Protein AF-A0A0X3X573-F1 (afdb_monomer_lite)

Radius of gyration: 21.89 Å; chains: 1; bounding box: 40×24×70 Å

Sequence (81 aa):
MLLGVCAFAVLVGALVWYGAQTVSTDCLVAYSQVTGRDGARLPDANGRGSSDQELIDRAYRRALETGRCDPPRTRWEQWLD

Foldseek 3Di:
DVVVVVVVVVVVVVCVVQQQDWDFDPDDFDFDFDADPVRHGQADPVRHRDDPVNRRVVRVVVCCVVVVGPDGDGNNVVVVD

Secondary structure (DSSP, 8-state):
-HHHHHHHHHHHHHHHHHHHSEE-----------B-TTSPBPP-TTSPPPPHHHHHHHHHHHHHHTTSSPPPEEGGGGG--

pLDDT: mean 80.74, std 6.32, range [64.06, 92.94]

Structure (mmCIF, N/CA/C/O backbone):
data_AF-A0A0X3X573-F1
#
_entry.id   AF-A0A0X3X573-F1
#
loop_
_atom_site.group_PDB
_atom_site.id
_atom_site.type_symbol
_atom_site.label_atom_id
_atom_site.label_alt_id
_atom_site.label_comp_id
_atom_site.label_asym_id
_atom_site.label_entity_id
_atom_site.label_seq_id
_atom_site.pdbx_PDB_ins_code
_atom_site.Cartn_x
_atom_site.Cartn_y
_atom_site.Cartn_z
_atom_site.occupancy
_atom_site.B_iso_or_equiv
_atom_site.auth_seq_id
_atom_site.auth_comp_id
_atom_site.auth_asym_id
_atom_site.auth_atom_id
_atom_site.pdbx_PDB_model_num
ATOM 1 N N . MET A 1 1 ? -14.913 -5.400 41.808 1.00 64.06 1 MET A N 1
ATOM 2 C CA . MET A 1 1 ? -15.359 -4.409 40.802 1.00 64.06 1 MET A CA 1
ATOM 3 C C . MET A 1 1 ? -14.189 -3.861 39.983 1.00 64.06 1 MET A C 1
ATOM 5 O O . MET A 1 1 ? -14.199 -4.061 38.780 1.00 64.06 1 MET A O 1
ATOM 9 N N . LEU A 1 2 ? -13.143 -3.299 40.610 1.00 76.69 2 LEU A N 1
ATOM 10 C CA . LEU A 1 2 ? -11.929 -2.798 39.929 1.00 76.69 2 LEU A CA 1
ATOM 11 C C . LEU A 1 2 ? -11.256 -3.815 38.989 1.00 76.69 2 LEU A C 1
ATOM 13 O O . LEU A 1 2 ? -10.995 -3.491 37.838 1.00 76.69 2 LEU A O 1
ATOM 17 N N . LEU A 1 3 ? -11.068 -5.064 39.433 1.00 81.75 3 LEU A N 1
ATOM 18 C CA . LEU A 1 3 ? -10.496 -6.132 38.594 1.00 81.75 3 LEU A CA 1
ATOM 19 C C . LEU A 1 3 ? -11.308 -6.398 37.314 1.00 81.75 3 LEU A C 1
ATOM 21 O O . LEU A 1 3 ? -10.726 -6.619 36.258 1.00 81.75 3 LEU A O 1
ATOM 25 N N . GLY A 1 4 ? -12.641 -6.328 37.393 1.00 83.25 4 GLY A N 1
ATOM 26 C CA . GLY A 1 4 ? -13.512 -6.508 36.228 1.00 83.25 4 GLY A CA 1
ATOM 27 C C . GLY A 1 4 ? -13.412 -5.347 35.237 1.00 83.25 4 GLY A C 1
ATOM 28 O O . GLY A 1 4 ? -13.373 -5.572 34.032 1.00 83.25 4 GLY A O 1
ATOM 29 N N . VAL A 1 5 ? -13.291 -4.114 35.739 1.00 87.88 5 VAL A N 1
ATOM 30 C CA . VAL A 1 5 ? -13.114 -2.913 34.905 1.00 87.88 5 VAL A CA 1
ATOM 31 C C . VAL A 1 5 ? -11.751 -2.922 34.207 1.00 87.88 5 VAL A C 1
ATOM 33 O O . VAL A 1 5 ? -11.672 -2.633 33.016 1.00 87.88 5 VAL A O 1
ATOM 36 N N . CYS A 1 6 ? -10.685 -3.314 34.909 1.00 87.25 6 CYS A N 1
ATOM 37 C CA . CYS A 1 6 ? -9.350 -3.439 34.322 1.00 87.25 6 CYS A CA 1
ATOM 38 C C . CYS A 1 6 ? -9.296 -4.521 33.237 1.00 87.25 6 CYS A C 1
ATOM 40 O O . CYS A 1 6 ? -8.761 -4.270 32.160 1.00 87.25 6 CYS A O 1
ATOM 42 N N . ALA A 1 7 ? -9.877 -5.697 33.492 1.00 89.44 7 ALA A N 1
ATOM 43 C CA . ALA A 1 7 ? -9.931 -6.771 32.503 1.00 89.44 7 ALA A CA 1
ATOM 44 C C . ALA A 1 7 ? -10.670 -6.326 31.232 1.00 89.44 7 ALA A C 1
ATOM 46 O O . ALA A 1 7 ? -10.186 -6.555 30.127 1.00 89.44 7 ALA A O 1
ATOM 47 N N . PHE A 1 8 ? -11.794 -5.622 31.390 1.00 91.38 8 PHE A N 1
ATOM 48 C CA . PHE A 1 8 ? -12.545 -5.066 30.268 1.00 91.38 8 PHE A CA 1
ATOM 49 C C . PHE A 1 8 ? -11.730 -4.033 29.477 1.00 91.38 8 PHE A C 1
ATOM 51 O O . PHE A 1 8 ? -11.662 -4.113 28.253 1.00 91.38 8 PHE A O 1
ATOM 58 N N . ALA A 1 9 ? -11.053 -3.105 30.161 1.00 90.38 9 ALA A N 1
ATOM 59 C CA . ALA A 1 9 ? -10.231 -2.085 29.512 1.00 90.38 9 ALA A CA 1
ATOM 60 C C . ALA A 1 9 ? -9.078 -2.688 28.691 1.00 90.38 9 ALA A C 1
ATOM 62 O O . ALA A 1 9 ? -8.827 -2.249 27.570 1.00 90.38 9 ALA A O 1
ATOM 63 N N . VAL A 1 10 ? -8.411 -3.723 29.214 1.00 92.94 10 VAL A N 1
ATOM 64 C CA . VAL A 1 10 ? -7.349 -4.440 28.488 1.00 92.94 10 VAL A CA 1
ATOM 65 C C . VAL A 1 10 ? -7.906 -5.121 27.239 1.00 92.94 10 VAL A C 1
ATOM 67 O O . VAL A 1 10 ? -7.301 -5.036 26.173 1.00 92.94 10 VAL A O 1
ATOM 70 N N . LEU A 1 11 ? -9.073 -5.757 27.350 1.00 92.56 11 LEU A N 1
ATOM 71 C CA . LEU A 1 11 ? -9.704 -6.469 26.240 1.00 92.56 11 LEU A CA 1
ATOM 72 C C . LEU A 1 11 ? -10.117 -5.507 25.116 1.00 92.56 11 LEU A C 1
ATOM 74 O O . LEU A 1 11 ? -9.810 -5.748 23.950 1.00 92.56 11 LEU A O 1
ATOM 78 N N . VAL A 1 12 ? -10.735 -4.377 25.472 1.00 91.00 12 VAL A N 1
ATOM 79 C CA . VAL A 1 12 ? -11.098 -3.322 24.513 1.00 91.00 12 VAL A CA 1
ATOM 80 C C . VAL A 1 12 ? -9.851 -2.713 23.873 1.00 91.00 12 VAL A C 1
ATOM 82 O O . VAL A 1 12 ? -9.805 -2.568 22.655 1.00 91.00 12 VAL A O 1
ATOM 85 N N . GLY A 1 13 ? -8.815 -2.413 24.661 1.00 89.38 13 GLY A N 1
ATOM 86 C CA . GLY A 1 13 ? -7.555 -1.880 24.139 1.00 89.38 13 GLY A CA 1
ATOM 87 C C . GLY A 1 13 ? -6.882 -2.828 23.143 1.00 89.38 13 GLY A C 1
ATOM 88 O O . GLY A 1 13 ? -6.430 -2.392 22.084 1.00 89.38 13 GLY A O 1
ATOM 89 N N . ALA A 1 14 ? -6.874 -4.130 23.439 1.00 90.56 14 ALA A N 1
ATOM 90 C CA . ALA A 1 14 ? -6.329 -5.146 22.544 1.00 90.56 14 ALA A CA 1
ATOM 91 C C . ALA A 1 14 ? -7.127 -5.255 21.235 1.00 90.56 14 ALA A C 1
ATOM 93 O O . ALA A 1 14 ? -6.525 -5.321 20.165 1.00 90.56 14 ALA A O 1
ATOM 94 N N . LEU A 1 15 ? -8.463 -5.223 21.302 1.00 88.62 15 LEU A N 1
ATOM 95 C CA . LEU A 1 15 ? -9.327 -5.262 20.118 1.00 88.62 15 LEU A CA 1
ATOM 96 C C . LEU A 1 15 ? -9.167 -4.022 19.240 1.00 88.62 15 LEU A C 1
ATOM 98 O O . LEU A 1 15 ? -9.061 -4.159 18.025 1.00 88.62 15 LEU A O 1
ATOM 102 N N . VAL A 1 16 ? -9.104 -2.829 19.835 1.00 88.31 16 VAL A N 1
ATOM 103 C CA . VAL A 1 16 ? -8.870 -1.583 19.091 1.00 88.31 16 VAL A CA 1
ATOM 104 C C . VAL A 1 16 ? -7.508 -1.619 18.415 1.00 88.31 16 VAL A C 1
ATOM 106 O O . VAL A 1 16 ? -7.411 -1.307 17.230 1.00 88.31 16 VAL A O 1
ATOM 109 N N . TRP A 1 17 ? -6.462 -2.039 19.133 1.00 89.44 17 TRP A N 1
ATOM 110 C CA . TRP A 1 17 ? -5.133 -2.103 18.538 1.00 89.44 17 TRP A CA 1
ATOM 111 C C . TRP A 1 17 ? -5.082 -3.119 17.393 1.00 89.44 17 TRP A C 1
ATOM 113 O O . TRP A 1 17 ? -4.637 -2.809 16.292 1.00 89.44 17 TRP A O 1
ATOM 123 N N . TYR A 1 18 ? -5.616 -4.316 17.613 1.00 87.06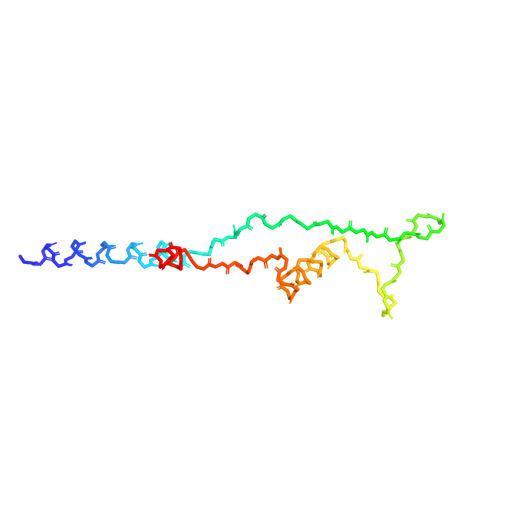 18 TYR A N 1
ATOM 124 C CA . TYR A 1 18 ? -5.672 -5.347 16.584 1.00 87.06 18 TYR A CA 1
ATOM 125 C C . TYR A 1 18 ? -6.519 -4.929 15.371 1.00 87.06 18 TYR A C 1
ATOM 127 O O . TYR A 1 18 ? -6.124 -5.166 14.230 1.00 87.06 18 TYR A O 1
ATOM 135 N N . GLY A 1 19 ? -7.651 -4.262 15.601 1.00 85.31 19 GLY A N 1
ATOM 136 C CA . GLY A 1 19 ? -8.530 -3.741 14.555 1.00 85.31 19 GLY A CA 1
ATOM 137 C C . GLY A 1 19 ? -7.901 -2.607 13.744 1.00 85.31 19 GLY A C 1
ATOM 138 O O . GLY A 1 19 ? -8.125 -2.525 12.538 1.00 85.31 19 GLY A O 1
ATOM 139 N N . ALA A 1 20 ? -7.081 -1.763 14.374 1.00 86.00 20 ALA A N 1
ATOM 140 C CA . ALA A 1 20 ? -6.384 -0.657 13.717 1.00 86.00 20 ALA A CA 1
ATOM 141 C C . ALA A 1 20 ? -5.206 -1.102 12.832 1.00 86.00 20 ALA A C 1
ATOM 143 O O . ALA A 1 20 ? -4.653 -0.283 12.098 1.00 86.00 20 ALA A O 1
ATOM 144 N N . GLN A 1 21 ? -4.812 -2.378 12.874 1.00 84.06 21 GLN A N 1
ATOM 145 C CA . GLN A 1 21 ? -3.790 -2.893 11.968 1.00 84.06 21 GLN A CA 1
ATOM 146 C C . GLN A 1 21 ? -4.289 -2.839 10.521 1.00 84.06 21 GLN A C 1
ATOM 148 O O . GLN A 1 21 ? -5.401 -3.273 10.211 1.00 84.06 21 GLN A O 1
ATOM 153 N N . THR A 1 22 ? -3.448 -2.321 9.630 1.00 80.38 22 THR A N 1
ATOM 154 C CA . THR A 1 22 ? -3.687 -2.352 8.190 1.00 80.38 22 THR A CA 1
ATOM 155 C C . THR A 1 22 ? -3.488 -3.765 7.660 1.00 80.38 22 THR A C 1
ATOM 157 O O . THR A 1 22 ? -2.488 -4.425 7.941 1.00 80.38 22 THR A O 1
ATOM 160 N N . VAL A 1 23 ? -4.453 -4.231 6.877 1.00 76.12 23 VAL A N 1
ATOM 161 C CA . VAL A 1 23 ? -4.392 -5.499 6.158 1.00 76.12 23 VAL A CA 1
ATOM 162 C C . VAL A 1 23 ? -4.366 -5.164 4.674 1.00 76.12 23 VAL A C 1
ATOM 164 O O . VAL A 1 23 ? -5.300 -4.564 4.144 1.00 76.12 23 VAL A O 1
ATOM 167 N N . SER A 1 24 ? -3.272 -5.520 4.003 1.00 70.00 24 SER A N 1
ATOM 168 C CA . SER A 1 24 ? -3.213 -5.480 2.546 1.00 70.00 24 SER A CA 1
ATOM 169 C C . SER A 1 24 ? -3.861 -6.742 1.993 1.00 70.00 24 SER A C 1
ATOM 171 O O . SER A 1 24 ? -3.477 -7.849 2.370 1.00 70.00 24 SER A O 1
ATOM 173 N N . THR A 1 25 ? -4.813 -6.588 1.088 1.00 67.12 25 THR A N 1
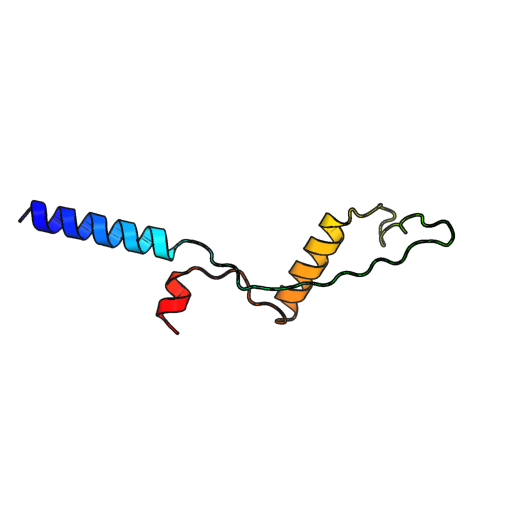ATOM 174 C CA . THR A 1 25 ? -5.251 -7.670 0.205 1.00 67.12 25 THR A CA 1
ATOM 175 C C . THR A 1 25 ? -4.132 -7.998 -0.786 1.00 67.12 25 THR A C 1
ATOM 177 O O . THR A 1 25 ? -3.352 -7.113 -1.150 1.00 67.12 25 THR A O 1
ATOM 180 N N . ASP A 1 26 ? -4.036 -9.263 -1.209 1.00 69.00 26 ASP A N 1
ATOM 181 C CA . ASP A 1 26 ? -3.013 -9.751 -2.145 1.00 69.00 26 ASP A CA 1
ATOM 182 C C . ASP A 1 26 ? -3.214 -9.154 -3.554 1.00 69.00 26 ASP A C 1
ATOM 184 O O . ASP A 1 26 ? -3.700 -9.795 -4.483 1.00 69.00 26 ASP A O 1
ATOM 188 N N . CYS A 1 27 ? -2.861 -7.880 -3.716 1.00 74.44 27 CYS A N 1
ATOM 189 C CA . CYS A 1 27 ? -2.850 -7.180 -4.992 1.00 74.44 27 CYS A CA 1
ATOM 190 C C . CYS A 1 27 ? -1.518 -7.453 -5.699 1.00 74.44 27 CYS A C 1
ATOM 192 O O . CYS A 1 27 ? -0.484 -6.861 -5.379 1.00 74.44 27 CYS A O 1
ATOM 194 N N . LEU A 1 28 ? -1.545 -8.349 -6.685 1.00 77.25 28 LEU A N 1
ATOM 195 C CA . LEU A 1 28 ? -0.406 -8.604 -7.560 1.00 77.25 28 LEU A CA 1
ATOM 196 C C . LEU A 1 28 ? -0.417 -7.616 -8.728 1.00 77.25 28 LEU A C 1
ATOM 198 O O . LEU A 1 28 ? -1.364 -7.572 -9.513 1.00 77.25 28 LEU A O 1
ATOM 202 N N . VAL A 1 29 ? 0.662 -6.847 -8.871 1.00 77.31 29 VAL A N 1
ATOM 203 C CA . VAL A 1 29 ? 0.810 -5.864 -9.949 1.00 77.31 29 VAL A CA 1
ATOM 204 C C . VAL A 1 29 ? 1.957 -6.269 -10.861 1.00 77.31 29 VAL A C 1
ATOM 206 O O . VAL A 1 29 ? 3.103 -6.379 -10.432 1.00 77.31 29 VAL A O 1
ATOM 209 N N . ALA A 1 30 ? 1.647 -6.466 -12.140 1.00 78.12 30 ALA A N 1
ATOM 210 C CA . ALA A 1 30 ? 2.651 -6.639 -13.179 1.00 78.12 30 ALA A CA 1
ATOM 211 C C . ALA A 1 30 ? 3.052 -5.271 -13.746 1.00 78.12 30 ALA A C 1
ATOM 213 O O . ALA A 1 30 ? 2.194 -4.436 -14.044 1.00 78.12 30 ALA A O 1
ATOM 214 N N . TYR A 1 31 ? 4.352 -5.057 -13.934 1.00 79.62 31 TYR A N 1
ATOM 215 C CA . TYR A 1 31 ? 4.877 -3.906 -14.661 1.00 79.62 31 TYR A CA 1
ATOM 216 C C . TYR A 1 31 ? 5.715 -4.388 -15.844 1.00 79.62 31 TYR A C 1
ATOM 218 O O . TYR A 1 31 ? 6.345 -5.443 -15.802 1.00 79.62 31 TYR A O 1
ATOM 226 N N . SER A 1 32 ? 5.715 -3.599 -16.911 1.00 75.81 32 SER A N 1
ATOM 227 C CA . SER A 1 32 ? 6.559 -3.812 -18.080 1.00 75.81 32 SER A CA 1
ATOM 228 C C . SER A 1 32 ? 7.328 -2.533 -18.355 1.00 75.81 32 SER A C 1
ATOM 230 O O . SER A 1 32 ? 6.729 -1.455 -18.371 1.00 75.81 32 SER A O 1
ATOM 232 N N . GLN A 1 33 ? 8.627 -2.648 -18.615 1.00 77.44 33 GLN A N 1
ATOM 233 C CA . GLN A 1 33 ? 9.432 -1.538 -19.112 1.00 77.44 33 GLN A CA 1
ATOM 234 C C . GLN A 1 33 ? 9.882 -1.822 -20.541 1.00 77.44 33 GLN A C 1
ATOM 236 O O . GLN A 1 33 ? 10.211 -2.956 -20.888 1.00 77.44 33 GLN A O 1
ATOM 241 N N . VAL A 1 34 ? 9.909 -0.778 -21.361 1.00 80.56 34 VAL A N 1
ATOM 242 C CA . VAL A 1 34 ? 10.551 -0.822 -22.673 1.00 80.56 34 VAL A CA 1
ATOM 243 C C . VAL A 1 34 ? 11.984 -0.338 -22.482 1.00 80.56 34 VAL A C 1
ATOM 245 O O . VAL A 1 34 ? 12.210 0.667 -21.805 1.00 80.56 34 VAL A O 1
ATOM 248 N N . THR A 1 35 ? 12.947 -1.063 -23.041 1.00 82.25 35 THR A N 1
ATOM 249 C CA . THR A 1 35 ? 14.362 -0.676 -23.081 1.00 82.25 35 THR A CA 1
ATOM 250 C C . THR A 1 35 ? 14.750 -0.250 -24.495 1.00 82.25 35 THR A C 1
ATOM 252 O O . THR A 1 35 ? 14.127 -0.648 -25.481 1.00 82.25 35 THR A O 1
ATOM 255 N N . GLY A 1 36 ? 15.750 0.626 -24.596 1.00 81.00 36 GLY A N 1
ATOM 25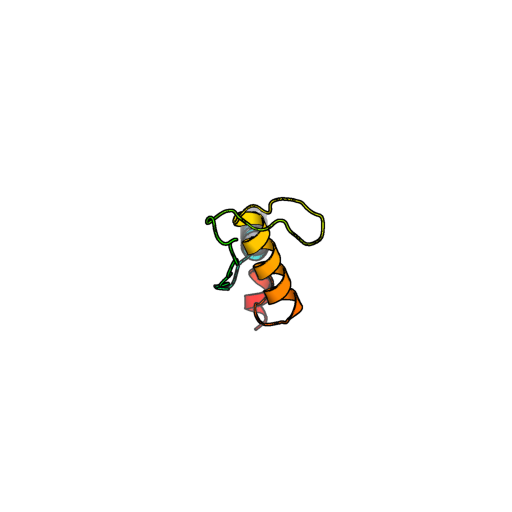6 C CA . GLY A 1 36 ? 16.322 1.042 -25.870 1.00 81.00 36 GLY A CA 1
ATOM 257 C C . GLY A 1 36 ? 17.045 -0.113 -26.563 1.00 81.00 36 GLY A C 1
ATOM 258 O O . GLY A 1 36 ? 17.277 -1.168 -25.972 1.00 81.00 36 GLY A O 1
ATOM 259 N N . ARG A 1 37 ? 17.448 0.108 -27.820 1.00 80.56 37 ARG A N 1
ATOM 260 C CA . ARG A 1 37 ? 18.139 -0.893 -28.656 1.00 80.56 37 ARG A CA 1
ATOM 261 C C . ARG A 1 37 ? 19.377 -1.496 -27.980 1.00 80.56 37 ARG A C 1
ATOM 263 O O . ARG A 1 37 ? 19.685 -2.661 -28.202 1.00 80.56 37 ARG A O 1
ATOM 270 N N . ASP A 1 38 ? 20.023 -0.719 -27.120 1.00 83.69 38 ASP A N 1
ATOM 271 C CA . ASP A 1 38 ? 21.273 -1.077 -26.450 1.00 83.69 38 ASP A CA 1
ATOM 272 C C . ASP A 1 38 ? 21.030 -1.718 -25.068 1.00 83.69 38 ASP A C 1
ATOM 274 O O . ASP A 1 38 ? 21.951 -1.874 -24.272 1.00 83.69 38 ASP A O 1
ATOM 278 N N . GLY A 1 39 ? 19.772 -2.030 -24.734 1.00 74.56 39 GLY A N 1
ATOM 279 C CA . GLY A 1 39 ? 19.358 -2.501 -23.408 1.00 74.56 39 GLY A CA 1
ATOM 280 C C . GLY A 1 39 ? 19.283 -1.396 -22.348 1.00 74.56 39 GLY A C 1
ATOM 281 O O . GLY A 1 39 ? 18.832 -1.648 -21.232 1.00 74.56 39 GLY A O 1
ATOM 282 N N . ALA A 1 40 ? 19.674 -0.164 -22.691 1.00 78.75 40 ALA A N 1
ATOM 283 C CA . ALA A 1 40 ? 19.585 0.988 -21.804 1.00 78.75 40 ALA A CA 1
ATOM 284 C C . ALA A 1 40 ? 18.123 1.312 -21.456 1.00 78.75 40 ALA A C 1
ATOM 286 O O . ALA A 1 40 ? 17.238 1.287 -22.317 1.00 78.75 40 ALA A O 1
ATOM 287 N N . ARG A 1 41 ? 17.859 1.633 -20.186 1.00 74.94 41 ARG A N 1
ATOM 288 C CA . ARG A 1 41 ? 16.522 2.025 -19.727 1.00 74.94 41 ARG A CA 1
ATOM 289 C C . ARG A 1 41 ? 16.147 3.357 -20.387 1.00 74.94 41 ARG A C 1
ATOM 291 O O . ARG A 1 41 ? 16.938 4.300 -20.351 1.00 74.94 41 ARG A O 1
ATOM 298 N N . LEU A 1 42 ? 14.968 3.428 -21.010 1.00 77.81 42 LEU A N 1
ATOM 299 C CA . LEU A 1 42 ? 14.495 4.694 -21.566 1.00 77.81 42 LEU A CA 1
ATOM 300 C C . LEU A 1 42 ? 14.188 5.671 -20.421 1.00 77.81 42 LEU A C 1
ATOM 302 O O . LEU A 1 42 ? 13.644 5.250 -19.394 1.00 77.81 42 LEU A O 1
ATOM 306 N N . PRO A 1 43 ? 14.531 6.958 -20.578 1.00 74.81 43 PRO A N 1
ATOM 307 C CA . PRO A 1 43 ? 14.107 7.970 -19.630 1.00 74.81 43 PRO A CA 1
ATOM 308 C C . PRO A 1 43 ? 12.580 8.095 -19.634 1.00 74.81 43 PRO A C 1
ATOM 310 O O . PRO A 1 43 ? 11.911 7.830 -20.636 1.00 74.81 43 PRO A O 1
ATOM 313 N N . ASP A 1 44 ? 12.028 8.507 -18.499 1.00 73.06 44 ASP A N 1
ATOM 314 C CA . ASP A 1 44 ? 10.620 8.853 -18.385 1.00 73.06 44 ASP A CA 1
ATOM 315 C C . ASP A 1 44 ? 10.273 10.105 -19.215 1.00 73.06 44 ASP A C 1
ATOM 317 O O . ASP A 1 44 ? 11.132 10.744 -19.828 1.00 73.06 44 ASP A O 1
ATOM 321 N N . ALA A 1 45 ? 8.992 10.485 -19.224 1.00 73.31 45 ALA A N 1
ATOM 322 C CA . ALA A 1 45 ? 8.514 11.668 -19.947 1.00 73.31 45 ALA A CA 1
ATOM 323 C C . ALA A 1 45 ? 9.213 12.983 -19.532 1.00 73.31 45 ALA A C 1
ATOM 325 O O . ALA A 1 45 ? 9.136 13.965 -20.264 1.00 73.31 45 ALA A O 1
ATOM 326 N N . ASN A 1 46 ? 9.907 12.997 -18.388 1.00 75.50 46 ASN A N 1
ATOM 327 C CA . ASN A 1 46 ? 10.648 14.138 -17.856 1.00 75.50 46 ASN A CA 1
ATOM 328 C C . ASN A 1 46 ? 12.169 14.006 -18.054 1.00 75.50 46 ASN A C 1
ATOM 330 O O . ASN A 1 46 ? 12.931 14.779 -17.470 1.00 75.50 46 ASN A O 1
ATOM 3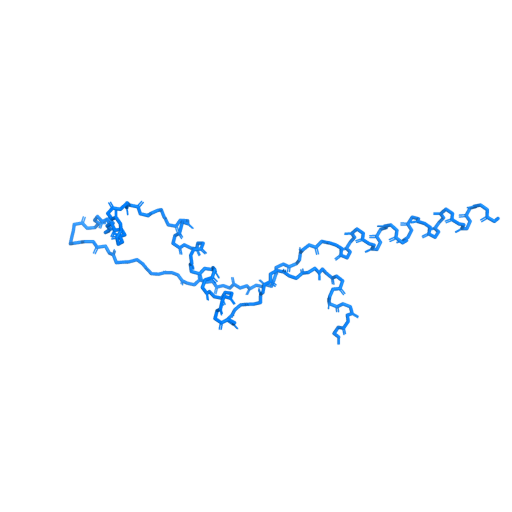34 N N . GLY A 1 47 ? 12.632 13.030 -18.839 1.00 72.19 47 GLY A N 1
ATOM 335 C CA . GLY A 1 47 ? 14.055 12.812 -19.084 1.00 72.19 47 GLY A CA 1
ATOM 336 C C . GLY A 1 47 ? 14.800 12.132 -17.928 1.00 72.19 47 GLY A C 1
ATOM 337 O O . GLY A 1 47 ? 16.026 12.048 -17.976 1.00 72.19 47 GLY A O 1
ATOM 338 N N . ARG A 1 48 ? 14.108 11.659 -16.881 1.00 75.06 48 ARG A N 1
ATOM 339 C CA . ARG A 1 48 ? 14.725 11.010 -15.714 1.00 75.06 48 ARG A CA 1
ATOM 340 C C . ARG A 1 48 ? 14.716 9.496 -15.865 1.00 75.06 48 ARG A C 1
ATOM 342 O O . ARG A 1 48 ? 13.731 8.903 -16.296 1.00 75.06 48 ARG A O 1
ATOM 349 N N . GLY A 1 49 ? 15.805 8.846 -15.465 1.00 72.00 49 GLY A N 1
ATOM 350 C CA . GLY A 1 49 ? 15.806 7.393 -15.315 1.00 72.00 49 GLY A CA 1
ATOM 351 C C . GLY A 1 49 ? 14.909 7.000 -14.144 1.00 72.00 49 GLY A C 1
ATOM 352 O O . GLY A 1 49 ? 15.172 7.425 -13.024 1.00 72.00 49 GLY A O 1
ATOM 353 N N . SER A 1 50 ? 13.865 6.208 -14.392 1.00 71.00 50 SER A N 1
ATOM 354 C CA . SER A 1 50 ? 13.061 5.628 -13.312 1.00 71.00 50 SER A CA 1
ATOM 355 C C . SER A 1 50 ? 13.728 4.365 -12.772 1.00 71.00 50 SER A C 1
ATOM 357 O O . SER A 1 50 ? 14.264 3.554 -13.535 1.00 71.00 50 SER A O 1
ATOM 359 N N . SER A 1 51 ? 13.694 4.185 -11.456 1.00 79.44 51 SER A N 1
ATOM 360 C CA . SER A 1 51 ? 14.021 2.893 -10.851 1.00 79.44 51 SER A CA 1
ATOM 361 C C . SER A 1 51 ? 12.865 1.908 -11.043 1.00 79.44 51 SER A C 1
ATOM 363 O O . SER A 1 51 ? 11.706 2.309 -11.171 1.00 79.44 51 SER A O 1
ATO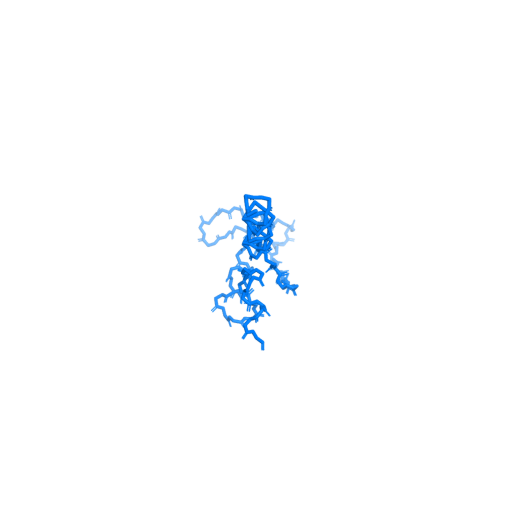M 365 N N . ASP A 1 52 ? 13.157 0.606 -11.018 1.00 79.56 52 ASP A N 1
ATOM 366 C CA . ASP A 1 52 ? 12.113 -0.425 -11.101 1.00 79.56 52 ASP A CA 1
ATOM 367 C C . ASP A 1 52 ? 11.099 -0.276 -9.953 1.00 79.56 52 ASP A C 1
ATOM 369 O O . ASP A 1 52 ? 9.903 -0.486 -10.134 1.00 79.56 52 ASP A O 1
ATOM 373 N N . GLN A 1 53 ? 11.556 0.186 -8.786 1.00 79.44 53 GLN A N 1
ATOM 374 C CA . GLN A 1 53 ? 10.705 0.410 -7.623 1.00 79.44 53 GLN A CA 1
ATOM 375 C C . GLN A 1 53 ? 9.715 1.565 -7.821 1.00 79.44 53 GLN A C 1
ATOM 377 O O . GLN A 1 53 ? 8.559 1.452 -7.424 1.00 79.44 53 GLN A O 1
ATOM 382 N N . GLU A 1 54 ? 10.121 2.641 -8.496 1.00 81.75 54 GLU A N 1
ATOM 383 C CA . GLU A 1 54 ? 9.213 3.736 -8.865 1.00 81.75 54 GLU A CA 1
ATOM 384 C C . GLU A 1 54 ? 8.174 3.297 -9.905 1.00 81.75 54 GLU A C 1
ATOM 386 O O . GLU A 1 54 ? 7.030 3.758 -9.876 1.00 81.75 54 GLU A O 1
ATOM 391 N N . LEU A 1 55 ? 8.552 2.402 -10.825 1.00 83.06 55 LEU A N 1
ATOM 392 C CA . LEU A 1 55 ? 7.626 1.838 -11.809 1.00 83.06 55 LEU A CA 1
ATOM 393 C C . LEU A 1 55 ? 6.587 0.934 -11.141 1.00 83.06 55 LEU A C 1
ATOM 395 O O . LEU A 1 55 ? 5.400 1.042 -11.455 1.00 83.06 55 LEU A O 1
ATOM 399 N N . ILE A 1 56 ? 7.021 0.094 -10.198 1.00 84.12 56 ILE A N 1
ATOM 400 C CA . ILE A 1 56 ? 6.139 -0.761 -9.396 1.00 84.12 56 ILE A CA 1
ATOM 401 C C . ILE A 1 56 ? 5.181 0.097 -8.566 1.00 84.12 56 ILE A C 1
ATOM 403 O O . ILE A 1 56 ? 3.974 -0.123 -8.624 1.00 84.12 56 ILE A O 1
ATOM 407 N N . ASP A 1 57 ? 5.685 1.110 -7.858 1.00 85.38 57 ASP A N 1
ATOM 408 C CA . ASP A 1 57 ? 4.856 1.976 -7.013 1.00 85.38 57 ASP A CA 1
ATOM 409 C C . ASP A 1 57 ? 3.806 2.743 -7.832 1.00 85.38 57 ASP A C 1
ATOM 411 O O . ASP A 1 57 ? 2.635 2.828 -7.459 1.00 85.38 57 ASP A O 1
ATOM 415 N N . ARG A 1 58 ? 4.183 3.228 -9.021 1.00 83.69 58 ARG A N 1
ATOM 416 C CA . ARG A 1 58 ? 3.242 3.861 -9.955 1.00 83.69 58 ARG A CA 1
ATOM 417 C C . ARG A 1 58 ? 2.187 2.879 -10.462 1.00 83.69 58 ARG A C 1
ATOM 419 O O . ARG A 1 58 ? 1.017 3.248 -10.576 1.00 83.69 58 ARG A O 1
ATOM 426 N N . ALA A 1 59 ? 2.587 1.657 -10.808 1.00 85.12 59 ALA A N 1
ATOM 427 C CA . ALA A 1 59 ? 1.663 0.631 -11.273 1.00 85.12 59 ALA A CA 1
ATOM 428 C C . ALA A 1 59 ? 0.677 0.233 -10.163 1.00 85.12 59 ALA A C 1
ATOM 430 O O . ALA A 1 59 ? -0.518 0.113 -10.432 1.00 85.12 59 ALA A O 1
ATOM 431 N N . TYR A 1 60 ? 1.158 0.121 -8.922 1.00 83.75 60 TYR A N 1
ATOM 432 C CA . TYR A 1 60 ? 0.337 -0.132 -7.741 1.00 83.75 60 TYR A CA 1
ATOM 433 C C . TYR A 1 60 ? -0.664 0.994 -7.493 1.00 83.75 60 TYR A C 1
ATOM 435 O O . TYR A 1 60 ? -1.865 0.739 -7.424 1.00 83.75 60 TYR A O 1
ATOM 443 N N . ARG A 1 61 ? -0.215 2.256 -7.494 1.00 84.50 61 ARG A N 1
ATOM 444 C CA . ARG A 1 61 ? -1.113 3.416 -7.367 1.00 84.50 61 ARG A CA 1
ATOM 445 C C . ARG A 1 61 ? -2.202 3.434 -8.436 1.00 84.50 61 ARG A C 1
ATOM 447 O O . ARG A 1 61 ? -3.371 3.629 -8.126 1.00 84.50 61 ARG A O 1
ATOM 454 N N . ARG A 1 62 ? -1.843 3.149 -9.690 1.00 86.44 62 ARG A N 1
ATOM 455 C CA . ARG A 1 62 ? -2.815 3.057 -10.785 1.00 86.44 62 ARG A CA 1
ATOM 456 C C . ARG A 1 62 ? -3.799 1.900 -10.592 1.00 86.44 62 ARG A C 1
ATOM 458 O O . ARG A 1 62 ? -4.965 2.034 -10.955 1.00 86.44 62 ARG A O 1
ATOM 465 N N . ALA A 1 63 ? -3.358 0.764 -10.056 1.00 84.94 63 ALA A N 1
ATOM 466 C CA . ALA A 1 63 ? -4.244 -0.360 -9.760 1.00 84.94 63 ALA A CA 1
ATOM 467 C C . ALA A 1 63 ? -5.287 0.009 -8.691 1.00 84.94 63 ALA A C 1
ATOM 469 O O . ALA A 1 63 ? -6.453 -0.348 -8.855 1.00 84.94 63 ALA A O 1
ATOM 470 N N . LEU A 1 64 ? -4.894 0.792 -7.680 1.00 84.62 64 LEU A N 1
ATOM 471 C CA . LEU A 1 64 ? -5.811 1.356 -6.684 1.00 84.62 64 LEU A CA 1
ATOM 472 C C . LEU A 1 64 ? -6.802 2.346 -7.313 1.00 84.62 64 LEU A C 1
ATOM 474 O O . LEU A 1 64 ? -8.009 2.199 -7.156 1.00 84.62 64 LEU A O 1
ATOM 478 N N . GLU A 1 65 ? -6.312 3.322 -8.083 1.00 86.75 65 GLU A N 1
ATOM 479 C CA . GLU A 1 65 ? -7.157 4.351 -8.718 1.00 86.75 65 GLU A CA 1
ATOM 480 C C . GLU A 1 65 ? -8.168 3.769 -9.716 1.00 86.75 65 GLU A C 1
ATOM 482 O O . GLU A 1 65 ? -9.265 4.295 -9.880 1.00 86.75 65 GLU A O 1
ATOM 487 N N . THR A 1 66 ? -7.803 2.680 -10.396 1.00 85.00 66 THR A N 1
ATOM 488 C CA . THR A 1 66 ? -8.674 2.010 -11.376 1.00 85.00 66 THR A CA 1
ATOM 489 C C . THR A 1 66 ? -9.601 0.966 -10.756 1.00 85.00 66 THR A C 1
ATOM 491 O O . THR A 1 66 ? -10.336 0.311 -11.494 1.00 85.00 66 THR A O 1
ATOM 494 N N . GLY A 1 67 ? -9.566 0.785 -9.431 1.00 79.38 67 GLY A N 1
ATOM 495 C CA . GLY A 1 67 ? -10.374 -0.211 -8.723 1.00 79.38 67 GLY A CA 1
ATOM 496 C C . GLY A 1 67 ? -10.009 -1.660 -9.059 1.00 79.38 67 GLY A C 1
ATOM 497 O O . GLY A 1 67 ? -10.810 -2.561 -8.843 1.00 79.38 67 GLY A O 1
ATOM 498 N N . ARG A 1 68 ? -8.817 -1.903 -9.624 1.00 80.00 68 ARG A N 1
ATOM 499 C CA . ARG A 1 68 ? -8.304 -3.264 -9.863 1.00 80.00 68 ARG A CA 1
ATOM 500 C C . ARG A 1 68 ? -7.740 -3.899 -8.601 1.00 80.00 68 ARG A C 1
ATOM 502 O O . ARG A 1 68 ? -7.632 -5.118 -8.543 1.00 80.00 68 ARG A O 1
ATOM 509 N N . CYS A 1 69 ? -7.354 -3.070 -7.640 1.00 80.12 69 CYS A N 1
ATOM 510 C CA . CYS A 1 69 ? -6.925 -3.500 -6.327 1.00 80.12 69 CYS A CA 1
ATOM 511 C C . CYS A 1 69 ? -7.659 -2.712 -5.257 1.00 80.12 69 CYS A C 1
ATOM 513 O O . CYS A 1 69 ? -7.854 -1.503 -5.397 1.00 80.12 69 CYS A O 1
ATOM 515 N N . ASP A 1 70 ? -8.000 -3.406 -4.178 1.00 78.44 70 ASP A N 1
ATOM 516 C CA . ASP A 1 70 ? -8.537 -2.759 -2.996 1.00 78.44 70 ASP A CA 1
ATOM 517 C C . ASP A 1 70 ? -7.423 -2.002 -2.265 1.00 78.44 70 ASP A C 1
ATOM 519 O O . ASP A 1 70 ? -6.297 -2.508 -2.149 1.00 78.44 70 ASP A O 1
ATOM 523 N N . PRO A 1 71 ? -7.708 -0.790 -1.763 1.00 75.94 71 PRO A N 1
ATOM 524 C CA . PRO A 1 71 ? -6.777 -0.099 -0.893 1.00 75.94 71 PRO A CA 1
ATOM 525 C C . PRO A 1 71 ? -6.537 -0.923 0.377 1.00 75.94 71 PRO A C 1
ATOM 527 O O . PRO A 1 71 ? -7.429 -1.653 0.822 1.00 75.94 71 PRO A O 1
ATOM 530 N N . PRO A 1 72 ? -5.346 -0.804 0.992 1.00 75.75 72 PRO A N 1
ATOM 531 C CA . PRO A 1 72 ? -5.104 -1.403 2.293 1.00 75.75 72 PRO A CA 1
ATOM 532 C C . PRO A 1 72 ? -6.162 -0.891 3.271 1.00 75.75 72 PRO A C 1
ATOM 534 O O . PRO A 1 72 ? -6.269 0.309 3.526 1.00 75.75 72 PRO A O 1
ATOM 537 N N . ARG A 1 73 ? -6.954 -1.829 3.783 1.00 80.56 73 ARG A N 1
ATOM 538 C CA . ARG A 1 73 ? -8.078 -1.578 4.681 1.00 80.56 73 ARG A CA 1
ATOM 539 C C . ARG A 1 73 ? -7.665 -1.881 6.106 1.00 80.56 73 ARG A C 1
ATOM 541 O O . ARG A 1 73 ? -6.764 -2.682 6.368 1.00 80.56 73 ARG A O 1
ATOM 548 N N . THR A 1 74 ? -8.300 -1.211 7.046 1.00 83.31 74 THR A N 1
ATOM 549 C CA . THR A 1 74 ? -8.110 -1.521 8.461 1.00 83.31 74 THR A CA 1
ATOM 550 C C . THR A 1 74 ? -8.827 -2.822 8.801 1.00 83.31 74 THR A C 1
ATOM 552 O O . THR A 1 74 ? -9.890 -3.123 8.262 1.00 83.31 74 THR A O 1
ATOM 555 N N . ARG A 1 75 ? -8.240 -3.643 9.677 1.00 84.19 75 ARG A N 1
ATOM 556 C CA . ARG A 1 75 ? -8.774 -4.978 9.978 1.00 84.19 75 ARG A CA 1
ATOM 557 C C . ARG A 1 75 ? -10.208 -4.935 10.508 1.00 84.19 75 ARG A C 1
ATOM 559 O O . ARG A 1 75 ? -10.986 -5.823 10.179 1.00 84.19 75 ARG A O 1
ATOM 566 N N . TRP A 1 76 ? -10.569 -3.919 11.294 1.00 82.56 76 TRP A N 1
ATOM 567 C CA . TRP A 1 76 ? -11.933 -3.793 11.824 1.00 82.56 76 TRP A CA 1
ATOM 568 C C . TRP A 1 76 ? -12.994 -3.647 10.722 1.00 82.56 76 TRP A C 1
ATOM 570 O O . TRP A 1 76 ? -14.123 -4.082 10.926 1.00 82.56 76 TRP A O 1
ATOM 580 N N . GLU A 1 77 ? -12.640 -3.126 9.541 1.00 81.12 77 GLU A N 1
ATOM 581 C CA . GLU A 1 77 ? -13.563 -3.045 8.400 1.00 81.12 77 GLU A CA 1
ATOM 582 C C . GLU A 1 77 ? -13.960 -4.441 7.891 1.00 81.12 77 GLU A C 1
ATOM 584 O O . GLU A 1 77 ? -14.987 -4.577 7.248 1.00 81.12 77 GLU A O 1
ATOM 589 N N . GLN A 1 78 ? -13.191 -5.504 8.177 1.00 76.56 78 GLN A N 1
ATOM 590 C CA . GLN A 1 78 ? -13.587 -6.898 7.889 1.00 76.56 78 GLN A CA 1
ATOM 591 C 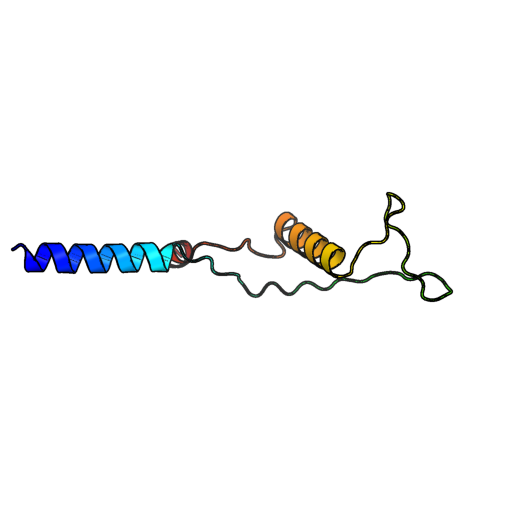C . GLN A 1 78 ? -14.635 -7.454 8.853 1.00 76.56 78 GLN A C 1
ATOM 593 O O . GLN A 1 78 ? -15.222 -8.487 8.567 1.00 76.56 78 GLN A O 1
ATOM 598 N N . TRP A 1 79 ? -14.852 -6.825 10.008 1.00 81.25 79 TRP A N 1
ATOM 599 C CA . TRP A 1 79 ? -15.869 -7.278 10.962 1.00 81.25 79 TRP A CA 1
ATOM 600 C C . TRP A 1 79 ? -17.273 -6.778 10.615 1.00 81.25 79 TRP A C 1
ATOM 602 O O . TRP A 1 79 ? -18.235 -7.197 11.254 1.00 81.25 79 TRP A O 1
ATOM 612 N N . LEU A 1 80 ? -17.372 -5.839 9.670 1.00 77.38 80 LEU A N 1
ATOM 613 C CA . LEU A 1 80 ? -18.622 -5.215 9.239 1.00 77.38 80 LEU A CA 1
ATOM 614 C C . LEU A 1 80 ? -19.173 -5.787 7.925 1.00 77.38 80 LEU A C 1
ATOM 616 O O . LEU A 1 80 ? -20.315 -5.472 7.591 1.00 77.38 80 LEU A O 1
ATOM 620 N N . ASP A 1 81 ? -18.368 -6.583 7.215 1.00 64.44 81 ASP A N 1
ATOM 621 C CA . ASP A 1 81 ? -18.775 -7.389 6.054 1.00 64.44 81 ASP A CA 1
ATOM 622 C C . ASP A 1 81 ? -19.437 -8.700 6.524 1.00 64.44 81 ASP A C 1
ATOM 624 O O . ASP A 1 81 ? -20.460 -9.099 5.919 1.00 64.44 81 ASP A O 1
#